Protein AF-A0A934S3W4-F1 (afdb_monomer_lite)

Sequence (94 aa):
MEIDNKKRARAIISEVLDLALNRHIHVLSENGYLKERKHSKNYGYKDGKALPALEMKWALMEETCDRFEAAISDYLEFPREQIWPMKNPPEKKE

Foldseek 3Di:
DDDQLLVVLLVVLLVVLCVVCVVCLVVCVVVCVDPDDDDVPQQDDDPNDHGPSRVVSVVVSVVSSVVCSVVRSVCVVPPCPPPDPPPPP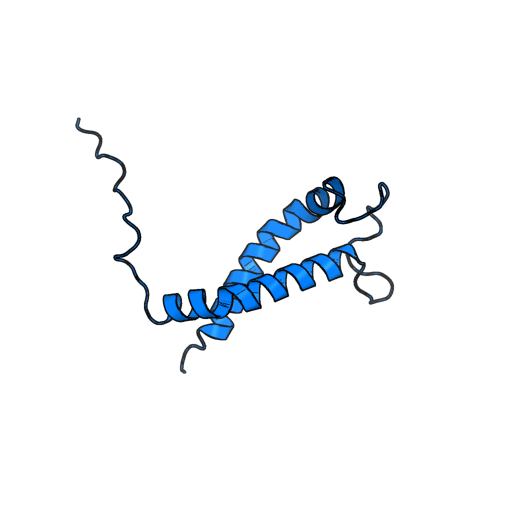PPPDD

Radius of gyration: 18.98 Å; chains: 1; bounding box: 45×26×64 Å

Structure (mmCIF, N/CA/C/O backbone):
data_AF-A0A934S3W4-F1
#
_entry.id   AF-A0A934S3W4-F1
#
loop_
_atom_site.group_PDB
_atom_site.id
_atom_site.type_symbol
_atom_site.label_atom_id
_atom_site.label_alt_id
_atom_site.label_comp_id
_atom_site.label_asym_id
_atom_site.label_entity_id
_atom_site.label_seq_id
_atom_site.pdbx_PDB_ins_code
_atom_site.Cartn_x
_atom_site.Cartn_y
_atom_site.Cartn_z
_atom_site.occupancy
_atom_site.B_iso_or_equiv
_atom_site.auth_seq_id
_atom_site.auth_comp_id
_atom_site.auth_asym_id
_atom_site.auth_atom_id
_atom_site.pdbx_PDB_model_num
ATOM 1 N N . MET A 1 1 ? 21.976 11.209 -7.324 1.00 48.50 1 MET A N 1
ATOM 2 C CA . MET A 1 1 ? 21.095 10.610 -6.305 1.00 48.50 1 MET A CA 1
ATOM 3 C C . MET A 1 1 ? 20.166 9.684 -7.059 1.00 48.50 1 MET A C 1
ATOM 5 O O . MET A 1 1 ? 19.370 10.169 -7.850 1.00 48.50 1 MET A O 1
ATOM 9 N N . GLU A 1 2 ? 20.401 8.383 -6.955 1.00 59.53 2 GLU A N 1
ATOM 10 C CA . GLU A 1 2 ? 19.616 7.364 -7.654 1.00 59.53 2 GLU A CA 1
ATOM 11 C C . GLU A 1 2 ? 18.185 7.380 -7.102 1.00 59.53 2 GLU A C 1
ATOM 13 O O . GLU A 1 2 ? 17.990 7.448 -5.885 1.00 59.53 2 GLU A O 1
ATOM 18 N N . ILE A 1 3 ? 17.187 7.439 -7.983 1.00 71.38 3 ILE A N 1
ATOM 19 C CA . ILE A 1 3 ? 15.784 7.455 -7.566 1.00 71.38 3 ILE A CA 1
ATOM 20 C C . ILE A 1 3 ? 15.402 6.019 -7.219 1.00 71.38 3 ILE A C 1
ATOM 22 O O . ILE A 1 3 ? 15.398 5.148 -8.080 1.00 71.38 3 ILE A O 1
ATOM 26 N N . ASP A 1 4 ? 15.068 5.782 -5.953 1.00 88.25 4 ASP A N 1
ATOM 27 C CA . ASP A 1 4 ? 14.576 4.489 -5.482 1.00 88.25 4 ASP A CA 1
ATOM 28 C C . ASP A 1 4 ? 13.139 4.272 -5.988 1.00 88.25 4 ASP A C 1
ATOM 30 O O . ASP A 1 4 ? 12.159 4.734 -5.389 1.00 88.25 4 ASP A O 1
ATOM 34 N N . ASN A 1 5 ? 13.020 3.605 -7.138 1.00 87.75 5 ASN A N 1
ATOM 35 C CA . ASN A 1 5 ? 11.738 3.359 -7.797 1.00 87.75 5 ASN A CA 1
ATOM 36 C C . ASN A 1 5 ? 10.798 2.479 -6.963 1.00 87.75 5 ASN A C 1
ATOM 38 O O . ASN A 1 5 ? 9.585 2.650 -7.077 1.00 87.75 5 ASN A O 1
ATOM 42 N N . LYS A 1 6 ? 11.312 1.642 -6.050 1.00 86.62 6 LYS A N 1
ATOM 43 C CA . LYS A 1 6 ? 10.476 0.875 -5.112 1.00 86.62 6 LYS A CA 1
ATOM 44 C C . LYS A 1 6 ? 9.815 1.783 -4.089 1.00 86.62 6 LYS A C 1
ATOM 46 O O . LYS A 1 6 ? 8.598 1.735 -3.918 1.00 86.62 6 LYS A O 1
ATOM 51 N N . LYS A 1 7 ? 10.582 2.684 -3.461 1.00 88.06 7 LYS A N 1
ATOM 52 C CA . LYS A 1 7 ? 10.007 3.694 -2.550 1.00 88.06 7 LYS A CA 1
ATOM 53 C C . LYS A 1 7 ? 8.978 4.565 -3.256 1.00 88.06 7 LYS A C 1
ATOM 55 O O . LYS A 1 7 ? 7.925 4.862 -2.696 1.00 88.06 7 LYS A O 1
ATOM 60 N N . ARG A 1 8 ? 9.268 4.951 -4.497 1.00 87.44 8 ARG A N 1
ATOM 61 C CA . ARG A 1 8 ? 8.372 5.771 -5.312 1.00 87.44 8 ARG A CA 1
ATOM 62 C C . ARG A 1 8 ? 7.101 5.013 -5.714 1.00 87.44 8 ARG A C 1
ATOM 64 O O . ARG A 1 8 ? 6.019 5.586 -5.632 1.00 87.44 8 ARG A O 1
ATOM 71 N N . ALA A 1 9 ? 7.203 3.729 -6.058 1.00 87.00 9 ALA A N 1
ATOM 72 C CA . ALA A 1 9 ? 6.056 2.860 -6.315 1.00 87.00 9 ALA A CA 1
ATOM 73 C C . ALA A 1 9 ? 5.163 2.723 -5.073 1.00 87.00 9 ALA A C 1
ATOM 75 O O . ALA A 1 9 ? 3.959 2.961 -5.170 1.00 87.00 9 ALA A O 1
ATOM 76 N N . ARG A 1 10 ? 5.739 2.440 -3.893 1.00 90.00 10 ARG A N 1
ATOM 77 C CA . ARG A 1 10 ? 4.979 2.390 -2.627 1.00 90.00 10 ARG A CA 1
ATOM 78 C C . ARG A 1 10 ? 4.278 3.710 -2.322 1.00 90.00 10 ARG A C 1
ATOM 80 O O . ARG A 1 10 ? 3.124 3.682 -1.903 1.00 90.00 10 ARG A O 1
ATOM 87 N N . ALA A 1 11 ? 4.943 4.847 -2.543 1.00 86.75 11 ALA A N 1
ATOM 88 C CA . ALA A 1 11 ? 4.347 6.166 -2.334 1.00 86.75 11 ALA A CA 1
ATOM 89 C C . ALA A 1 11 ? 3.127 6.387 -3.245 1.00 86.75 11 ALA A C 1
ATOM 91 O O . ALA A 1 11 ? 2.066 6.750 -2.750 1.00 86.75 11 ALA A O 1
ATOM 92 N N . ILE A 1 12 ? 3.240 6.070 -4.541 1.00 84.56 12 ILE A N 1
ATOM 93 C CA . ILE A 1 12 ? 2.131 6.193 -5.503 1.00 84.56 12 ILE A CA 1
ATOM 94 C C . ILE A 1 12 ? 0.956 5.292 -5.107 1.00 84.56 12 ILE A C 1
ATOM 96 O O . ILE A 1 12 ? -0.182 5.754 -5.053 1.00 84.56 12 ILE A O 1
ATOM 100 N N . ILE A 1 13 ? 1.221 4.013 -4.815 1.00 85.81 13 ILE A N 1
ATOM 101 C CA . ILE A 1 13 ? 0.181 3.061 -4.396 1.00 85.81 13 ILE A CA 1
ATOM 102 C C . ILE A 1 13 ? -0.510 3.578 -3.131 1.00 85.81 13 ILE A C 1
ATOM 104 O O . ILE A 1 13 ? -1.738 3.625 -3.072 1.00 85.81 13 ILE A O 1
ATOM 108 N N . SER A 1 14 ? 0.275 4.014 -2.145 1.00 85.12 14 SER A N 1
ATOM 109 C CA . SER A 1 14 ? -0.241 4.517 -0.875 1.00 85.12 14 SER A CA 1
ATOM 110 C C . SER A 1 14 ? -1.098 5.762 -1.065 1.00 85.12 14 SER A C 1
ATOM 112 O O . SER A 1 14 ? -2.197 5.801 -0.532 1.00 85.12 14 SER A O 1
ATOM 114 N N . GLU A 1 15 ? -0.662 6.751 -1.846 1.00 84.81 15 GLU A N 1
ATOM 115 C CA . GLU A 1 15 ? -1.435 7.977 -2.091 1.00 84.81 15 GLU A CA 1
ATOM 116 C C . GLU A 1 15 ? -2.756 7.691 -2.813 1.00 84.81 15 GLU A C 1
ATOM 118 O O . GLU A 1 15 ? -3.813 8.176 -2.401 1.00 84.81 15 GLU A O 1
ATOM 123 N N . VAL A 1 16 ? -2.726 6.863 -3.862 1.00 83.31 16 VAL A N 1
ATOM 124 C CA . VAL A 1 16 ? -3.933 6.508 -4.624 1.00 83.31 16 VAL A CA 1
ATOM 125 C C . VAL A 1 16 ? -4.926 5.748 -3.747 1.00 83.31 16 VAL A C 1
ATOM 127 O O . VAL A 1 16 ? -6.121 6.061 -3.748 1.00 83.31 16 VAL A O 1
ATOM 130 N N . LEU A 1 17 ? -4.448 4.766 -2.981 1.00 82.50 17 LEU A N 1
ATOM 131 C CA . LEU A 1 17 ? -5.302 3.999 -2.080 1.00 82.50 17 LEU A CA 1
ATOM 132 C C . LEU A 1 17 ? -5.785 4.834 -0.904 1.00 82.50 17 LEU A C 1
ATOM 134 O O . LEU A 1 17 ? -6.933 4.676 -0.505 1.00 82.50 17 LEU A O 1
ATOM 138 N N . ASP A 1 18 ? -4.968 5.735 -0.365 1.00 80.12 18 ASP A N 1
ATOM 139 C CA . ASP A 1 18 ? -5.390 6.622 0.713 1.00 80.12 18 ASP A CA 1
ATOM 140 C C . ASP A 1 18 ? -6.553 7.501 0.240 1.00 80.12 18 ASP A C 1
ATOM 142 O O . ASP A 1 18 ? -7.602 7.524 0.883 1.00 80.12 18 ASP A O 1
ATOM 146 N N . LEU A 1 19 ? -6.441 8.113 -0.944 1.00 77.69 19 LEU A N 1
ATOM 147 C CA . LEU A 1 19 ? -7.517 8.898 -1.559 1.00 77.69 19 LEU A CA 1
ATOM 148 C C . LEU A 1 19 ? -8.783 8.065 -1.826 1.00 77.69 19 LEU A C 1
ATOM 150 O O . LEU A 1 19 ? -9.893 8.507 -1.511 1.00 77.69 19 LEU A O 1
ATOM 154 N N . ALA A 1 20 ? -8.635 6.861 -2.385 1.00 75.38 20 ALA A N 1
ATOM 155 C CA . ALA A 1 20 ? -9.763 5.991 -2.721 1.00 75.38 20 ALA A CA 1
ATOM 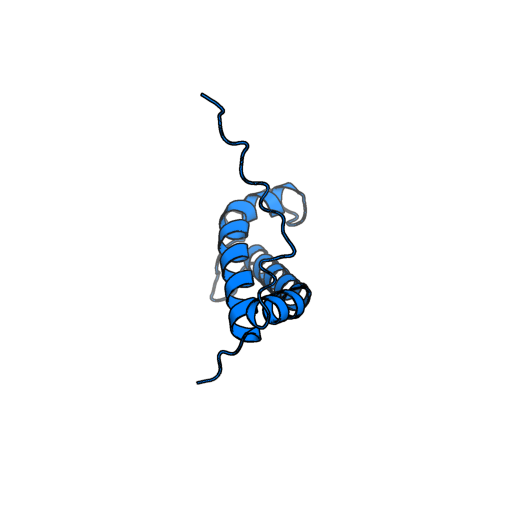156 C C . ALA A 1 20 ? -10.460 5.421 -1.469 1.00 75.38 20 ALA A C 1
ATOM 158 O O . ALA A 1 20 ? -11.688 5.456 -1.357 1.00 75.38 20 ALA A O 1
ATOM 159 N N . LEU A 1 21 ? -9.685 4.931 -0.500 1.00 71.56 21 LEU A N 1
ATOM 160 C CA . LEU A 1 21 ? -10.185 4.267 0.705 1.00 71.56 21 LEU A CA 1
ATOM 161 C C . LEU A 1 21 ? -10.682 5.264 1.753 1.00 71.56 21 LEU A C 1
ATOM 163 O O . LEU A 1 21 ? -11.663 4.961 2.433 1.00 71.56 21 LEU A O 1
ATOM 167 N N . ASN A 1 22 ? -10.107 6.471 1.848 1.00 68.75 22 ASN A N 1
ATOM 168 C CA . ASN A 1 22 ? -10.640 7.530 2.719 1.00 68.75 22 ASN A CA 1
ATOM 169 C C . ASN A 1 22 ? -12.101 7.857 2.389 1.00 68.75 22 ASN A C 1
ATOM 171 O O . ASN A 1 22 ? -12.896 8.116 3.290 1.00 68.75 22 ASN A O 1
ATOM 175 N N . ARG A 1 23 ? -12.481 7.790 1.108 1.00 63.72 23 ARG A N 1
ATOM 176 C CA . ARG A 1 23 ? -13.862 8.016 0.663 1.00 63.72 23 ARG A CA 1
ATOM 177 C C . ARG A 1 23 ? -14.757 6.783 0.835 1.00 63.72 23 ARG A C 1
ATOM 179 O O . ARG A 1 23 ? -15.978 6.913 0.765 1.00 63.72 23 ARG A O 1
ATOM 186 N N . HIS A 1 24 ? -14.191 5.584 0.983 1.00 64.94 24 HIS A N 1
ATOM 187 C CA . HIS A 1 24 ? -14.917 4.306 0.872 1.00 64.94 24 HIS A CA 1
ATOM 188 C C . HIS A 1 24 ? -14.834 3.418 2.117 1.00 64.94 24 HIS A C 1
ATOM 190 O O . HIS A 1 24 ? -15.410 2.333 2.132 1.00 64.94 24 HIS A O 1
ATOM 196 N N . ILE A 1 25 ? -14.222 3.885 3.205 1.00 64.75 25 ILE A N 1
ATOM 197 C CA . ILE A 1 25 ? -14.251 3.185 4.497 1.00 64.75 25 ILE A CA 1
ATOM 198 C C . ILE A 1 25 ? -15.682 2.893 4.972 1.00 64.75 25 ILE A C 1
ATOM 200 O O . ILE A 1 25 ? -15.947 1.846 5.561 1.00 64.75 25 ILE A O 1
ATOM 204 N N . HIS A 1 26 ? -16.631 3.770 4.639 1.00 59.41 26 HIS A N 1
ATOM 205 C CA . HIS A 1 26 ? -18.054 3.549 4.893 1.00 59.41 26 HIS A CA 1
ATOM 206 C C . HIS A 1 26 ? -18.626 2.378 4.061 1.00 59.41 26 HIS A C 1
ATOM 208 O O . HIS A 1 26 ? -19.452 1.626 4.563 1.00 59.41 26 HIS A O 1
ATOM 214 N N . VAL A 1 27 ? -18.127 2.155 2.839 1.00 59.12 27 VAL A N 1
ATOM 215 C CA . VAL A 1 27 ? -18.562 1.091 1.906 1.00 59.12 27 VAL A CA 1
ATOM 216 C C . VAL A 1 27 ? -17.971 -0.278 2.270 1.00 59.12 27 VAL A C 1
ATOM 218 O O . VAL A 1 27 ? -18.641 -1.302 2.126 1.00 59.12 27 VAL A O 1
ATOM 221 N N . LEU A 1 28 ? -16.739 -0.319 2.795 1.00 60.47 28 LEU A N 1
ATOM 222 C CA . LEU A 1 28 ? -16.156 -1.548 3.361 1.00 60.47 28 LEU A CA 1
ATOM 223 C C . LEU A 1 28 ? -17.007 -2.071 4.532 1.00 60.47 28 LEU A C 1
ATOM 225 O O . LEU A 1 28 ? -17.195 -3.276 4.692 1.00 60.47 28 LEU A O 1
ATOM 229 N N . SER A 1 29 ? -17.596 -1.157 5.305 1.00 53.66 29 SER A N 1
ATOM 230 C CA . SER A 1 29 ? -18.551 -1.492 6.362 1.00 53.66 29 SER A CA 1
ATOM 231 C C . SER A 1 29 ? -19.861 -2.071 5.820 1.00 53.66 29 SER A C 1
ATOM 233 O O . SER A 1 29 ? -20.321 -3.116 6.282 1.00 53.66 29 SER A O 1
ATOM 235 N N . GLU A 1 30 ? -20.441 -1.440 4.796 1.00 50.69 30 GLU A N 1
ATOM 236 C CA . GLU A 1 30 ? -21.722 -1.858 4.207 1.00 50.69 30 GLU A CA 1
ATOM 237 C C . GLU A 1 30 ? -21.683 -3.255 3.570 1.00 50.69 30 GLU A C 1
ATOM 239 O O . GLU A 1 30 ? -22.686 -3.966 3.603 1.00 50.69 30 GLU A O 1
ATOM 244 N N . ASN A 1 31 ? -20.525 -3.692 3.068 1.00 57.84 31 ASN A N 1
ATOM 245 C CA . ASN A 1 31 ? -20.347 -5.021 2.469 1.00 57.84 31 ASN A CA 1
ATOM 246 C C . ASN A 1 31 ? -19.978 -6.122 3.484 1.00 57.84 31 ASN A C 1
ATOM 248 O O . ASN A 1 31 ? -19.601 -7.224 3.095 1.00 57.84 31 ASN A O 1
ATOM 252 N N . GLY A 1 32 ? -20.088 -5.852 4.791 1.00 49.81 32 GLY A N 1
ATOM 253 C CA . GLY A 1 32 ? -19.928 -6.870 5.834 1.00 49.81 32 GLY A CA 1
ATOM 254 C C . GLY A 1 32 ? -18.481 -7.220 6.189 1.00 49.81 32 GLY A C 1
ATOM 255 O O . GLY A 1 32 ? -18.265 -8.125 6.997 1.00 49.81 32 GLY A O 1
ATOM 256 N N . TYR A 1 33 ? -17.499 -6.489 5.652 1.00 55.22 33 TYR A N 1
ATOM 257 C CA . TYR A 1 33 ? -16.101 -6.607 6.079 1.00 55.22 33 TYR A CA 1
ATOM 258 C C . TYR A 1 33 ? -15.873 -6.011 7.472 1.00 55.22 33 TYR A C 1
ATOM 260 O O . TYR A 1 33 ? -15.028 -6.496 8.218 1.00 55.22 33 TYR A O 1
ATOM 268 N N . LEU A 1 34 ? -16.683 -5.023 7.868 1.00 53.72 34 LEU A N 1
ATOM 269 C CA . LEU A 1 34 ? -16.791 -4.579 9.255 1.00 53.72 34 LEU A CA 1
ATOM 270 C C . LEU A 1 34 ? -18.149 -5.038 9.785 1.00 53.72 34 LEU A C 1
ATOM 272 O O . LEU A 1 34 ? -19.186 -4.425 9.535 1.00 53.72 34 LEU A O 1
ATOM 276 N N . LYS A 1 35 ? -18.157 -6.161 10.506 1.00 49.56 35 LYS A N 1
ATOM 277 C CA . LYS A 1 35 ? -19.338 -6.608 11.249 1.00 49.56 35 LYS A CA 1
ATOM 278 C C . LYS A 1 35 ? -19.622 -5.596 12.357 1.00 49.56 35 LYS A C 1
ATOM 280 O O . LYS A 1 35 ? -19.072 -5.750 13.433 1.00 49.56 35 LYS A O 1
ATOM 285 N N . GLU A 1 36 ? -20.423 -4.564 12.092 1.00 48.28 36 GLU A N 1
ATOM 286 C CA . GLU A 1 36 ? -21.376 -3.964 13.042 1.00 48.28 36 GLU A CA 1
ATOM 287 C C . GLU A 1 36 ? -22.000 -2.666 12.505 1.00 48.28 36 GLU A C 1
ATOM 289 O O . GLU A 1 36 ? -21.348 -1.634 12.329 1.00 48.28 36 GLU A O 1
ATOM 294 N N . ARG A 1 37 ? -23.330 -2.689 12.364 1.00 44.59 37 ARG A N 1
ATOM 295 C CA . ARG A 1 37 ? -24.185 -1.503 12.232 1.00 44.59 37 ARG A CA 1
ATOM 296 C C . ARG A 1 37 ? -24.136 -0.670 13.522 1.00 44.59 37 ARG A C 1
ATOM 298 O O . ARG A 1 37 ? -25.085 -0.761 14.297 1.00 44.59 37 ARG A O 1
ATOM 305 N N . LYS A 1 38 ? -23.078 0.114 13.789 1.00 50.94 38 LYS A N 1
ATOM 306 C CA . LYS A 1 38 ? -23.153 1.236 14.760 1.00 50.94 38 LYS A CA 1
ATOM 307 C C . LYS A 1 38 ? -21.949 2.175 14.896 1.00 50.94 38 LYS A C 1
ATOM 309 O O . LYS A 1 38 ? -21.819 2.781 15.950 1.00 50.94 38 LYS A O 1
ATOM 314 N N . HIS A 1 39 ? -21.075 2.376 13.908 1.00 48.69 39 HIS A N 1
ATOM 315 C CA . HIS A 1 39 ? -19.789 3.012 14.234 1.00 48.69 39 HIS A CA 1
ATOM 316 C C . HIS A 1 39 ? -19.372 4.190 13.358 1.00 48.69 39 HIS A C 1
ATOM 318 O O . HIS A 1 39 ? -18.497 4.077 12.512 1.00 48.69 39 HIS A O 1
ATOM 324 N N . SER A 1 40 ? -19.850 5.377 13.736 1.00 51.12 40 SER A N 1
ATOM 325 C CA . SER A 1 40 ? -18.973 6.558 13.745 1.00 51.12 40 SER A CA 1
ATOM 326 C C . SER A 1 40 ? -17.867 6.459 14.821 1.00 51.12 40 SER A C 1
ATOM 328 O O . SER A 1 40 ? -17.016 7.335 14.901 1.00 51.12 40 SER A O 1
ATOM 330 N N . LYS A 1 41 ? -17.859 5.395 15.648 1.00 55.12 41 LYS A N 1
ATOM 331 C CA . LYS A 1 41 ? -16.964 5.188 16.802 1.00 55.12 41 LYS A CA 1
ATOM 332 C C . LYS A 1 41 ? -15.748 4.275 16.567 1.00 55.12 41 LYS A C 1
ATOM 334 O O . LYS A 1 41 ? -14.926 4.185 17.469 1.00 55.12 41 LYS A O 1
ATOM 339 N N . ASN A 1 42 ? -15.617 3.627 15.402 1.00 63.47 42 ASN A N 1
ATOM 340 C CA . ASN A 1 42 ? -14.540 2.654 15.112 1.00 63.47 42 ASN A CA 1
ATOM 341 C C . ASN A 1 42 ? -13.577 3.115 14.001 1.00 63.47 42 ASN A C 1
ATOM 343 O O . ASN A 1 42 ? -12.853 2.298 13.435 1.00 63.47 42 ASN A O 1
ATOM 347 N N . TYR A 1 43 ? -13.568 4.411 13.683 1.00 65.62 43 TYR A N 1
ATOM 348 C CA . TYR A 1 43 ? -12.635 5.020 12.737 1.00 65.62 43 TYR A CA 1
ATOM 349 C C . TYR A 1 43 ? -11.801 6.106 13.426 1.00 65.62 43 TYR A C 1
ATOM 351 O O . TYR A 1 43 ? -12.306 6.807 14.302 1.00 65.62 43 TYR A O 1
ATOM 359 N N . GLY A 1 44 ? -10.536 6.247 13.027 1.00 71.50 44 GLY A N 1
ATOM 360 C CA . GLY A 1 44 ? -9.577 7.156 13.654 1.00 71.50 44 GLY A CA 1
ATOM 361 C C . GLY A 1 44 ? -8.808 6.500 14.801 1.00 71.50 44 GLY A C 1
ATOM 362 O O . GLY A 1 44 ? -8.548 5.296 14.780 1.00 71.50 44 GLY A O 1
ATOM 363 N N . TYR A 1 45 ? -8.440 7.303 15.795 1.00 76.38 45 TYR A N 1
ATOM 364 C CA . TYR A 1 45 ? -7.682 6.859 16.960 1.00 76.38 45 TYR A CA 1
ATOM 365 C C . TYR A 1 45 ? -8.507 7.015 18.232 1.00 76.38 45 TYR A C 1
ATOM 367 O O . TYR A 1 45 ? -9.227 8.001 18.401 1.00 76.38 45 TYR A O 1
ATOM 375 N N . LYS A 1 46 ? -8.345 6.073 19.158 1.00 80.19 46 LYS A N 1
ATOM 376 C CA . LYS A 1 46 ? -8.853 6.174 20.525 1.00 80.19 46 LYS A CA 1
ATOM 377 C C . LYS A 1 46 ? -7.740 5.792 21.489 1.00 80.19 46 LYS A C 1
ATOM 379 O O . LYS A 1 46 ? -7.129 4.740 21.331 1.00 80.19 46 LYS A O 1
ATOM 384 N N . ASP A 1 47 ? -7.453 6.664 22.452 1.00 84.50 47 ASP A N 1
ATOM 385 C CA . ASP A 1 47 ? -6.396 6.455 23.451 1.00 84.50 47 ASP A CA 1
ATOM 386 C C . ASP A 1 47 ? -5.026 6.121 22.814 1.00 84.50 47 ASP A C 1
ATOM 388 O O . ASP A 1 47 ? -4.288 5.255 23.278 1.00 84.50 47 ASP A O 1
ATOM 392 N N . GLY A 1 48 ? -4.712 6.779 21.688 1.00 83.44 48 GLY A N 1
ATOM 393 C CA . GLY A 1 48 ? -3.470 6.579 20.929 1.00 83.44 48 GLY A CA 1
ATOM 394 C C . GLY A 1 48 ? -3.413 5.297 20.090 1.00 83.44 48 GLY A C 1
ATOM 395 O O . GLY A 1 48 ? -2.423 5.077 19.397 1.00 83.44 48 GLY A O 1
ATOM 396 N N . LYS A 1 49 ? -4.460 4.464 20.105 1.00 83.69 49 LYS A N 1
ATOM 397 C CA . LYS A 1 49 ? -4.542 3.236 19.305 1.00 83.69 49 LYS A CA 1
ATOM 398 C C . LYS A 1 49 ? -5.430 3.437 18.087 1.00 83.69 49 LYS A C 1
ATOM 400 O O . LYS A 1 49 ? -6.486 4.067 18.185 1.00 83.69 49 LYS A O 1
ATOM 405 N N . ALA A 1 50 ? -4.991 2.909 16.947 1.00 80.38 50 ALA A N 1
ATOM 406 C CA . ALA A 1 50 ? -5.809 2.861 15.747 1.00 80.38 50 ALA A CA 1
ATOM 407 C C . ALA A 1 50 ? -7.032 1.978 16.005 1.00 80.38 50 ALA A C 1
ATOM 409 O O . ALA A 1 50 ? -6.944 0.943 16.662 1.00 80.38 50 ALA A O 1
ATOM 410 N N . LEU A 1 51 ? -8.192 2.422 15.537 1.00 81.81 51 LEU A N 1
ATOM 411 C CA . LEU A 1 51 ? -9.414 1.635 15.633 1.00 81.81 51 LEU A CA 1
ATOM 412 C C . LEU A 1 51 ? -9.489 0.624 14.473 1.00 81.81 51 LEU A C 1
ATOM 414 O O . LEU A 1 51 ? -8.894 0.871 13.421 1.00 81.81 51 LEU A O 1
ATOM 418 N N . PRO A 1 52 ? -10.257 -0.476 14.603 1.00 79.62 52 PRO A N 1
ATOM 419 C CA . PRO A 1 52 ? -10.180 -1.614 13.679 1.00 79.62 52 PRO A CA 1
ATOM 420 C C . PRO A 1 52 ? -10.377 -1.279 12.194 1.00 79.62 52 PRO A C 1
ATOM 422 O O . PRO A 1 52 ? -9.766 -1.901 11.331 1.00 79.62 52 PRO A O 1
ATOM 425 N N . ALA A 1 53 ? -11.203 -0.279 11.863 1.00 74.81 53 ALA A N 1
ATOM 426 C CA . ALA A 1 53 ? -11.395 0.129 10.469 1.00 74.81 53 ALA A CA 1
ATOM 427 C C . ALA A 1 53 ? -10.148 0.809 9.875 1.00 74.81 53 ALA A C 1
ATOM 429 O O . ALA A 1 53 ? -9.867 0.657 8.687 1.00 74.81 53 ALA A O 1
ATOM 430 N N . LEU A 1 54 ? -9.401 1.554 10.696 1.00 77.25 54 LEU A N 1
ATOM 431 C CA . LEU A 1 54 ? -8.145 2.182 10.292 1.00 77.25 54 LEU A CA 1
ATOM 432 C C . LEU A 1 54 ? -7.030 1.134 10.157 1.00 77.25 54 LEU A C 1
ATOM 434 O O . LEU A 1 54 ? -6.293 1.165 9.176 1.00 77.25 54 LEU A O 1
ATOM 438 N N . GLU A 1 55 ? -6.972 0.166 11.076 1.00 81.12 55 GLU A N 1
ATOM 439 C CA . GLU A 1 55 ? -6.050 -0.978 10.988 1.00 81.12 55 GLU A CA 1
ATOM 440 C C . GLU A 1 55 ? -6.300 -1.805 9.720 1.00 81.12 55 GLU A C 1
ATOM 442 O O . GLU A 1 55 ? -5.368 -2.103 8.977 1.00 81.12 55 GLU A O 1
ATOM 447 N N . MET A 1 56 ? -7.566 -2.111 9.420 1.00 79.88 56 MET A N 1
ATOM 448 C CA . MET A 1 56 ? -7.941 -2.847 8.213 1.00 79.88 56 MET A CA 1
ATOM 449 C C . MET A 1 56 ? -7.575 -2.085 6.935 1.00 79.88 56 MET A C 1
ATOM 451 O O . MET A 1 56 ? -7.093 -2.688 5.978 1.00 79.88 56 MET A O 1
ATOM 455 N N . LYS A 1 57 ? -7.769 -0.760 6.913 1.00 81.81 57 LYS A N 1
ATOM 456 C CA . LYS A 1 57 ? -7.340 0.076 5.787 1.00 81.81 57 LYS A CA 1
ATOM 457 C C . LYS A 1 57 ? -5.832 -0.036 5.569 1.00 81.81 57 LYS A C 1
ATOM 459 O O . LYS A 1 57 ? -5.415 -0.253 4.436 1.00 81.81 57 LYS A O 1
ATOM 464 N N . TRP A 1 58 ? -5.027 0.102 6.620 1.00 84.38 58 TRP A N 1
ATOM 465 C CA . TRP A 1 58 ? -3.573 -0.000 6.488 1.00 84.38 58 TRP A CA 1
ATOM 466 C C . TRP A 1 58 ? -3.124 -1.389 6.043 1.00 84.38 58 TRP A C 1
ATOM 468 O O . TRP A 1 58 ? -2.295 -1.478 5.144 1.00 84.38 58 TRP A O 1
ATOM 478 N N . ALA A 1 59 ? -3.728 -2.453 6.577 1.00 84.50 59 ALA A N 1
ATOM 479 C CA . ALA A 1 59 ? -3.438 -3.819 6.145 1.00 84.50 59 ALA A CA 1
ATOM 480 C C . ALA A 1 59 ? -3.723 -4.028 4.645 1.00 84.50 59 ALA A C 1
ATOM 482 O O . ALA A 1 59 ? -2.893 -4.586 3.932 1.00 84.50 59 ALA A O 1
ATOM 483 N N . LEU A 1 60 ? -4.856 -3.522 4.141 1.00 83.88 60 LEU A N 1
ATOM 484 C CA . LEU A 1 60 ? -5.184 -3.583 2.710 1.00 83.88 60 LEU A CA 1
ATOM 485 C C . LEU A 1 60 ? -4.209 -2.769 1.854 1.00 83.88 60 LEU A C 1
ATOM 487 O O . LEU A 1 60 ? -3.841 -3.191 0.755 1.00 83.88 60 LEU A O 1
ATOM 491 N N . MET A 1 61 ? -3.794 -1.596 2.337 1.00 86.12 61 MET A N 1
ATOM 492 C CA . MET A 1 61 ? -2.798 -0.777 1.646 1.00 86.12 61 MET A CA 1
ATOM 493 C C . MET A 1 61 ? -1.452 -1.497 1.557 1.00 86.12 61 MET A C 1
ATOM 495 O O . MET A 1 61 ? -0.837 -1.490 0.492 1.00 86.12 61 MET A O 1
ATOM 499 N N . GLU A 1 62 ? -1.021 -2.143 2.639 1.00 88.50 62 GLU A N 1
ATOM 500 C CA . GLU A 1 62 ? 0.240 -2.882 2.700 1.00 88.50 62 GLU A CA 1
ATOM 501 C C . GLU A 1 62 ? 0.227 -4.116 1.793 1.00 88.50 62 GLU A C 1
ATOM 503 O O . GLU A 1 62 ? 1.116 -4.247 0.953 1.00 88.50 62 GLU A O 1
ATOM 508 N N . GLU A 1 63 ? -0.836 -4.928 1.835 1.00 87.75 63 GLU A N 1
ATOM 509 C CA . GLU A 1 63 ? -1.018 -6.058 0.910 1.00 87.75 63 GLU A CA 1
ATOM 510 C C . GLU A 1 63 ? -0.968 -5.599 -0.557 1.00 87.75 63 GLU A C 1
ATOM 512 O O . GLU A 1 63 ? -0.346 -6.232 -1.414 1.00 87.75 63 GLU A O 1
ATO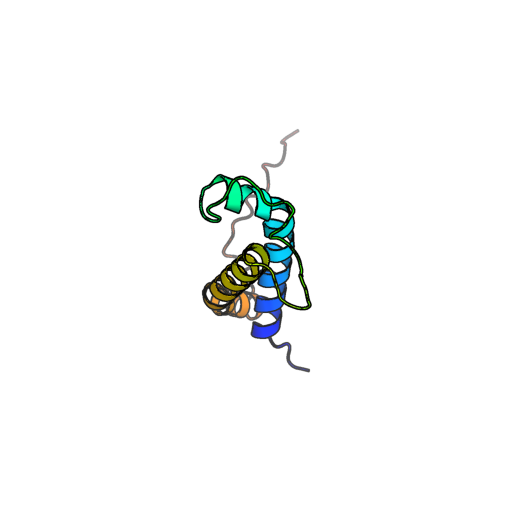M 517 N N . THR A 1 64 ? -1.601 -4.462 -0.860 1.00 85.50 64 THR A N 1
ATOM 518 C CA . THR A 1 64 ? -1.613 -3.913 -2.220 1.00 85.50 64 THR A CA 1
ATOM 519 C C . THR A 1 64 ? -0.232 -3.401 -2.629 1.00 85.50 64 THR A C 1
ATOM 521 O O . THR A 1 64 ? 0.180 -3.610 -3.772 1.00 85.50 64 THR A O 1
ATOM 524 N N . CYS A 1 65 ? 0.510 -2.772 -1.712 1.00 88.25 65 CYS A N 1
ATOM 525 C CA . CYS A 1 65 ? 1.898 -2.394 -1.962 1.00 88.25 65 CYS A CA 1
ATOM 526 C C . CYS A 1 65 ? 2.729 -3.632 -2.292 1.00 88.25 65 CYS A C 1
ATOM 528 O O . CYS A 1 65 ? 3.345 -3.674 -3.350 1.00 88.25 65 CYS A O 1
ATOM 530 N N . ASP A 1 66 ? 2.671 -4.672 -1.469 1.00 90.12 66 ASP A N 1
ATOM 531 C CA . ASP A 1 66 ? 3.485 -5.873 -1.663 1.00 90.12 66 ASP A CA 1
ATOM 532 C C . ASP A 1 66 ? 3.150 -6.607 -2.971 1.00 90.12 66 ASP A C 1
ATOM 534 O O . ASP A 1 66 ? 4.031 -7.167 -3.626 1.00 90.12 66 ASP A O 1
ATOM 538 N N . ARG A 1 67 ? 1.887 -6.552 -3.407 1.00 90.19 67 ARG A N 1
ATOM 539 C CA . ARG A 1 67 ? 1.443 -7.184 -4.654 1.00 90.19 67 ARG A CA 1
ATOM 540 C C . ARG A 1 67 ? 1.846 -6.420 -5.917 1.00 90.19 67 ARG A C 1
ATOM 542 O O . ARG A 1 67 ? 2.099 -7.055 -6.942 1.00 90.19 67 ARG A O 1
ATOM 549 N N . PHE A 1 68 ? 1.861 -5.086 -5.880 1.00 86.94 68 PHE A N 1
ATOM 550 C CA . PHE A 1 68 ? 2.031 -4.253 -7.081 1.00 86.94 68 PHE A CA 1
ATOM 551 C C . PHE A 1 68 ? 3.331 -3.445 -7.126 1.00 86.94 68 PHE A C 1
ATOM 553 O O . PHE A 1 68 ? 3.675 -2.943 -8.198 1.00 86.94 68 PHE A O 1
ATOM 560 N N . GLU A 1 69 ? 4.076 -3.340 -6.021 1.00 90.94 69 GLU A N 1
ATOM 561 C CA . GLU A 1 69 ? 5.317 -2.559 -5.932 1.00 90.94 69 GLU A CA 1
ATOM 562 C C . GLU A 1 69 ? 6.300 -2.944 -7.033 1.00 90.94 69 GLU A C 1
ATOM 564 O O . GLU A 1 69 ? 6.782 -2.061 -7.736 1.00 90.94 69 GLU A O 1
ATOM 569 N N . ALA A 1 70 ? 6.560 -4.241 -7.222 1.00 87.31 70 ALA A N 1
ATOM 570 C CA . ALA A 1 70 ? 7.512 -4.705 -8.228 1.00 87.31 70 ALA A CA 1
ATOM 571 C C . ALA A 1 70 ? 7.093 -4.276 -9.644 1.00 87.31 70 ALA A C 1
ATOM 573 O O . ALA A 1 70 ? 7.870 -3.654 -10.357 1.00 87.31 70 ALA A O 1
ATOM 574 N N . ALA A 1 71 ? 5.833 -4.513 -10.020 1.00 86.25 71 ALA A N 1
ATO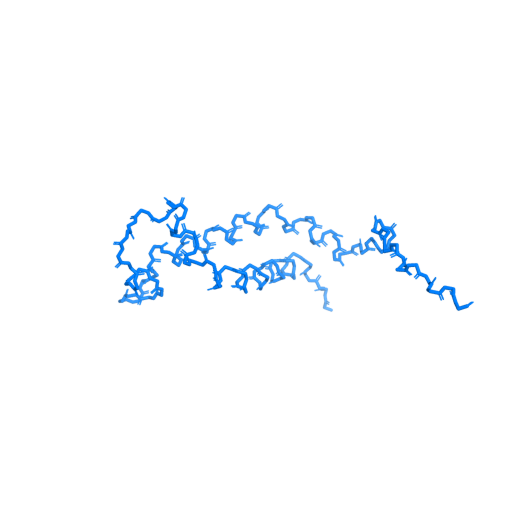M 575 C CA . ALA A 1 71 ? 5.337 -4.178 -11.354 1.00 86.25 71 ALA A CA 1
ATOM 576 C C . ALA A 1 71 ? 5.356 -2.663 -11.632 1.00 86.25 71 ALA A C 1
ATOM 578 O O . ALA A 1 71 ? 5.668 -2.238 -12.745 1.00 86.25 71 ALA A O 1
ATOM 579 N N . ILE A 1 72 ? 5.027 -1.840 -10.630 1.00 87.25 72 ILE A N 1
ATOM 580 C CA . ILE A 1 72 ? 5.046 -0.377 -10.764 1.00 87.25 72 ILE A CA 1
ATOM 581 C C . ILE A 1 72 ? 6.483 0.151 -10.750 1.00 87.25 72 ILE A C 1
ATOM 583 O O . ILE A 1 72 ? 6.803 1.023 -11.551 1.00 87.25 72 ILE A O 1
ATOM 587 N N . SER A 1 73 ? 7.357 -0.386 -9.896 1.00 88.88 73 SER A N 1
ATOM 588 C CA . SER A 1 73 ? 8.786 -0.051 -9.877 1.00 88.88 73 SER A CA 1
ATOM 589 C C . SER A 1 73 ? 9.434 -0.341 -11.229 1.00 88.88 73 SER A C 1
ATOM 591 O O . SER A 1 73 ? 10.088 0.541 -11.781 1.00 88.88 73 SER A O 1
ATOM 593 N N . ASP A 1 74 ? 9.182 -1.522 -11.798 1.00 86.56 74 ASP A N 1
ATOM 594 C CA . ASP A 1 74 ? 9.674 -1.911 -13.123 1.00 86.56 74 ASP A CA 1
ATOM 595 C C . ASP A 1 74 ? 9.167 -0.954 -14.212 1.00 86.56 74 ASP A C 1
ATOM 597 O O . ASP A 1 74 ? 9.909 -0.588 -15.122 1.00 86.56 74 ASP A O 1
ATOM 601 N N . TYR A 1 75 ? 7.908 -0.509 -14.120 1.00 85.56 75 TYR A N 1
ATOM 602 C CA . TYR A 1 75 ? 7.356 0.481 -15.047 1.00 85.56 75 TYR A CA 1
ATOM 603 C C . TYR A 1 75 ? 7.978 1.873 -14.868 1.00 85.56 75 TYR A C 1
ATOM 605 O O . TYR A 1 75 ? 8.185 2.575 -15.852 1.00 85.56 75 TYR A O 1
ATOM 613 N N . LEU A 1 76 ? 8.274 2.300 -13.639 1.00 85.81 76 LEU A N 1
ATOM 614 C CA . LEU A 1 76 ? 8.934 3.586 -13.380 1.00 85.81 76 LEU A CA 1
ATOM 615 C C . LEU A 1 76 ? 10.385 3.598 -13.873 1.00 85.81 76 LEU A C 1
ATOM 617 O O . LEU A 1 76 ? 10.873 4.648 -14.287 1.00 85.81 76 LEU A O 1
ATOM 621 N N . GLU A 1 77 ? 11.059 2.450 -13.817 1.00 87.19 77 GLU A N 1
ATOM 622 C CA . GLU A 1 77 ? 12.419 2.275 -14.329 1.00 87.19 77 GLU A CA 1
ATOM 623 C C . GLU A 1 77 ? 12.445 2.180 -15.857 1.00 87.19 77 GLU A C 1
ATOM 625 O O . GLU A 1 77 ? 13.290 2.799 -16.505 1.00 87.19 77 GLU A O 1
ATOM 630 N N . PHE A 1 78 ? 11.467 1.481 -16.438 1.00 84.12 78 PHE A N 1
ATOM 631 C CA . PHE A 1 78 ? 11.334 1.293 -17.880 1.00 84.12 78 PHE A CA 1
ATOM 632 C C . PHE A 1 78 ? 9.917 1.660 -18.356 1.00 84.12 78 PHE A C 1
ATOM 634 O O . PHE A 1 78 ? 9.115 0.761 -18.648 1.00 84.12 78 PHE A O 1
ATOM 641 N N . PRO A 1 79 ? 9.582 2.966 -18.460 1.00 79.75 79 PRO A N 1
ATOM 642 C CA . PRO A 1 79 ? 8.258 3.415 -18.880 1.00 79.75 79 PRO A CA 1
ATOM 643 C C . PRO A 1 79 ? 7.897 2.860 -20.252 1.00 79.75 79 PRO A C 1
ATOM 645 O O . PRO A 1 79 ? 8.544 3.134 -21.263 1.00 79.75 79 PRO A O 1
ATOM 648 N N . ARG A 1 80 ? 6.844 2.043 -20.299 1.00 68.50 80 ARG A N 1
ATOM 649 C CA . ARG A 1 80 ? 6.414 1.371 -21.528 1.00 68.50 80 ARG A CA 1
ATOM 650 C C . ARG A 1 80 ? 5.384 2.219 -22.263 1.00 68.50 80 ARG A C 1
ATOM 652 O O . ARG A 1 80 ? 4.244 1.798 -22.447 1.00 68.50 80 ARG A O 1
ATOM 659 N N . GLU A 1 81 ? 5.793 3.399 -22.718 1.00 63.00 81 GLU A N 1
ATOM 660 C CA . GLU A 1 81 ? 4.946 4.349 -23.465 1.00 63.00 81 GLU A CA 1
ATOM 661 C C . GLU A 1 81 ? 4.443 3.803 -24.824 1.00 63.00 81 GLU A C 1
ATOM 663 O O . GLU A 1 81 ? 3.691 4.469 -25.526 1.00 63.00 81 GLU A O 1
ATOM 668 N N . GLN A 1 82 ? 4.787 2.560 -25.186 1.00 53.44 82 GLN A N 1
ATOM 669 C CA . GLN A 1 82 ? 4.333 1.878 -26.405 1.00 53.44 82 GLN A CA 1
ATOM 670 C C . GLN A 1 82 ? 3.355 0.707 -26.183 1.00 53.44 82 GLN A C 1
ATOM 672 O O . GLN A 1 82 ? 2.898 0.129 -27.166 1.00 53.44 82 GLN A O 1
ATOM 677 N N . ILE A 1 83 ? 3.009 0.324 -24.943 1.00 52.19 83 ILE A N 1
ATOM 678 C CA . ILE A 1 83 ? 2.159 -0.871 -24.700 1.00 52.19 83 ILE A CA 1
ATOM 679 C C . ILE A 1 83 ? 0.688 -0.525 -24.418 1.00 52.19 83 ILE A C 1
ATOM 681 O O . ILE A 1 83 ? -0.185 -1.378 -24.578 1.00 52.19 83 ILE A O 1
ATOM 685 N N . TRP A 1 84 ? 0.369 0.727 -24.086 1.00 44.53 84 TRP A N 1
ATOM 686 C CA .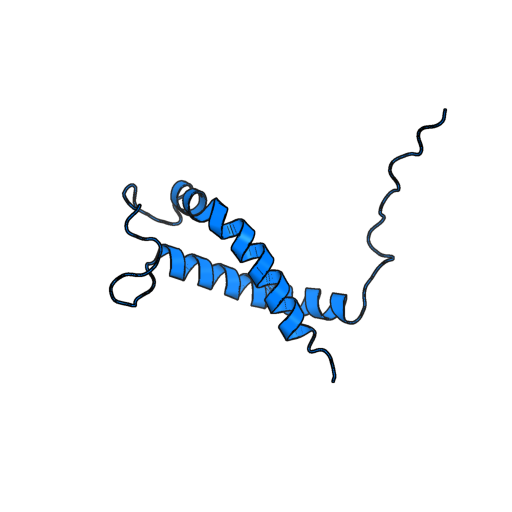 TRP A 1 84 ? -1.021 1.178 -24.012 1.00 44.53 84 TRP A CA 1
ATOM 687 C C . TRP A 1 84 ? -1.364 1.942 -25.290 1.00 44.53 84 TRP A C 1
ATOM 689 O O . TRP A 1 84 ? -0.881 3.062 -25.456 1.00 44.53 84 TRP A O 1
ATOM 699 N N . PRO A 1 85 ? -2.183 1.405 -26.212 1.00 44.41 85 PRO A N 1
ATOM 700 C CA . PRO A 1 85 ? -2.692 2.230 -27.286 1.00 44.41 85 PRO A CA 1
ATOM 701 C C . PRO A 1 85 ? -3.636 3.243 -26.639 1.00 44.41 85 PRO A C 1
ATOM 703 O O . PRO A 1 85 ? -4.810 2.952 -26.396 1.00 44.41 85 PRO A O 1
ATOM 706 N N . MET A 1 86 ? -3.149 4.456 -26.371 1.00 50.38 86 MET A N 1
ATOM 707 C CA . MET A 1 86 ? -4.025 5.613 -26.452 1.00 50.38 86 MET A CA 1
ATOM 708 C C . MET A 1 86 ? -4.491 5.640 -27.903 1.00 50.38 86 MET A C 1
ATOM 710 O O . MET A 1 86 ? -3.838 6.200 -28.778 1.00 50.38 86 MET A O 1
ATOM 714 N N . LYS A 1 87 ? -5.594 4.940 -28.194 1.00 48.66 87 LYS A N 1
ATOM 715 C CA . LYS A 1 87 ? -6.381 5.243 -29.379 1.00 48.66 87 LYS A CA 1
ATOM 716 C C . LYS A 1 87 ? -6.666 6.728 -29.242 1.00 48.66 87 LYS A C 1
ATOM 718 O O . LYS A 1 87 ? -7.426 7.108 -28.351 1.00 48.66 87 LYS A O 1
ATOM 723 N N . ASN A 1 88 ? -6.000 7.546 -30.054 1.00 56.44 88 ASN A N 1
ATOM 724 C CA . ASN A 1 88 ? -6.377 8.938 -30.203 1.00 56.44 88 ASN A CA 1
ATO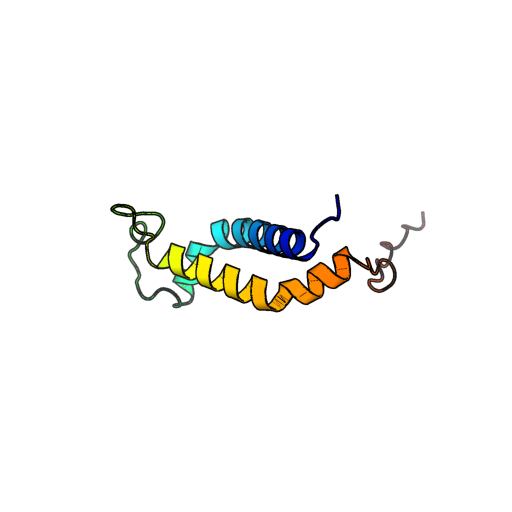M 725 C C . ASN A 1 88 ? -7.907 8.950 -30.341 1.00 56.44 88 ASN A C 1
ATOM 727 O O . ASN A 1 88 ? -8.432 8.144 -31.127 1.00 56.44 88 ASN A O 1
ATOM 731 N N . PRO A 1 89 ? -8.642 9.748 -29.543 1.00 57.25 89 PRO A N 1
ATOM 732 C CA . PRO A 1 89 ? -10.066 9.910 -29.788 1.00 57.25 89 PRO A CA 1
ATOM 733 C C . PRO A 1 89 ? -10.219 10.271 -31.271 1.00 57.25 89 PRO A C 1
ATOM 735 O O . PRO A 1 89 ? -9.399 11.045 -31.771 1.00 57.25 89 PRO A O 1
ATOM 738 N N . PRO A 1 90 ? -11.168 9.657 -32.001 1.00 58.25 90 PRO A N 1
ATOM 739 C CA . PRO A 1 90 ? -11.258 9.846 -33.439 1.00 58.25 90 PRO A CA 1
ATOM 740 C C . PRO A 1 90 ? -11.321 11.342 -33.725 1.00 58.25 90 PRO A C 1
ATOM 742 O O . PRO A 1 90 ? -12.180 12.039 -33.178 1.00 58.25 90 PRO A O 1
ATOM 745 N N . GLU A 1 91 ? -10.380 11.828 -34.537 1.00 62.53 91 GLU A N 1
ATOM 746 C CA . GLU A 1 91 ? -10.413 13.193 -35.044 1.00 62.53 91 GLU A CA 1
ATOM 747 C C . GLU A 1 91 ? -11.801 13.407 -35.645 1.00 62.53 91 GLU A C 1
ATOM 749 O O . GLU A 1 91 ? -12.236 12.656 -36.527 1.00 62.53 91 GLU A O 1
ATOM 754 N N . LYS A 1 92 ? -12.542 14.385 -35.112 1.00 55.06 92 LYS A N 1
ATOM 755 C CA . LYS A 1 92 ? -13.775 14.828 -35.750 1.00 55.06 92 LYS A CA 1
ATOM 756 C C . LYS A 1 92 ? -13.372 15.326 -37.132 1.00 55.06 92 LYS A C 1
ATOM 758 O O . LYS A 1 92 ? -12.706 16.348 -37.241 1.00 55.06 92 LYS A O 1
ATOM 763 N N . LYS A 1 93 ? -13.740 14.573 -38.164 1.00 55.31 93 LYS A N 1
ATOM 764 C CA . LYS A 1 93 ? -13.708 15.067 -39.534 1.00 55.31 93 LYS A CA 1
ATOM 765 C C . LYS A 1 93 ? -14.785 16.146 -39.625 1.00 55.31 93 LYS A C 1
ATOM 767 O O . LYS A 1 93 ? -15.963 15.819 -39.482 1.00 55.31 93 LYS A O 1
ATOM 772 N N . GLU A 1 94 ? -14.355 17.399 -39.734 1.00 62.88 94 GLU A N 1
ATOM 773 C CA . GLU A 1 94 ? -15.189 18.499 -40.235 1.00 62.88 94 GLU A CA 1
ATOM 774 C C . GLU A 1 94 ? -15.478 18.313 -41.728 1.00 62.88 94 GLU A C 1
ATOM 776 O O . GLU A 1 94 ? -14.605 17.758 -42.440 1.00 62.88 94 GLU A O 1
#

Secondary structure (DSSP, 8-state):
----HHHHHHHHHHHHHHHHHHTTHHHHHHTTSS--TT-SSSSSEETTEEPHHHHHHHHHHHHHHHHHHHHHHHHHHS--TTTS----PPP---

pLDDT: mean 72.2, std 14.84, range [44.41, 90.94]

Organism: NCBI:txid415221